Protein AF-A0A7C1BK34-F1 (afdb_monomer_lite)

pLDDT: mean 83.69, std 14.37, range [38.06, 97.88]

Radius of gyration: 17.59 Å; chains: 1; bounding box: 51×22×43 Å

Foldseek 3Di:
DDFDDPVRLVVVLVVLVLVQLPPPDAAEDEELVVQLVCQQAQRQKYKYQLVRYDQAAQDQDPAKDKDWDDFGRPWPTEIEIEDADSVSVSNNVNNVSNVPVVTRMYMYGYHHPSGPHHPDDCVVVVVLSVVQSVQSVVRHHDPVVPPD

Structure (mmCIF, N/CA/C/O backbone):
data_AF-A0A7C1BK34-F1
#
_entry.id   AF-A0A7C1BK34-F1
#
loop_
_atom_site.group_PDB
_atom_site.id
_atom_site.type_symbol
_atom_site.label_atom_id
_atom_site.label_alt_id
_atom_site.label_comp_id
_atom_site.label_asym_id
_atom_site.label_entity_id
_atom_site.label_seq_id
_atom_site.pdbx_PDB_ins_code
_atom_site.Cartn_x
_atom_site.Cartn_y
_atom_site.Cartn_z
_atom_site.occupancy
_atom_site.B_iso_or_equiv
_atom_site.auth_seq_id
_atom_site.auth_comp_id
_atom_site.auth_asym_id
_atom_site.auth_atom_id
_atom_site.pdbx_PDB_model_num
ATOM 1 N N . MET A 1 1 ? -36.390 1.812 16.591 1.00 50.78 1 MET A N 1
ATOM 2 C CA . MET A 1 1 ? -34.971 2.171 16.421 1.00 50.78 1 MET A CA 1
ATOM 3 C C . MET A 1 1 ? -34.398 2.402 17.804 1.00 50.78 1 MET A C 1
ATOM 5 O O . MET A 1 1 ? -34.900 3.299 18.479 1.00 50.78 1 MET A O 1
ATOM 9 N N . PRO A 1 2 ? -33.477 1.553 18.276 1.00 54.25 2 PRO A N 1
ATOM 10 C CA . PRO A 1 2 ? -32.837 1.764 19.564 1.00 54.25 2 PRO A CA 1
ATOM 11 C C . PRO A 1 2 ? -31.841 2.928 19.449 1.00 54.25 2 PRO A C 1
ATOM 13 O O . PRO A 1 2 ? -31.046 2.986 18.517 1.00 54.25 2 PRO A O 1
ATOM 16 N N . TYR A 1 3 ? -31.932 3.885 20.370 1.00 64.19 3 TYR A N 1
ATOM 17 C CA . TYR A 1 3 ? -30.917 4.921 20.564 1.00 64.19 3 TYR A CA 1
ATOM 18 C C . TYR A 1 3 ? -29.861 4.359 21.513 1.00 64.19 3 TYR A C 1
ATOM 20 O O . TYR A 1 3 ? -30.221 3.881 22.590 1.00 64.19 3 TYR A O 1
ATOM 28 N N . LEU A 1 4 ? -28.585 4.423 21.137 1.00 66.19 4 LEU A N 1
ATOM 29 C CA . LEU A 1 4 ? -27.502 4.046 22.045 1.00 66.19 4 LEU A CA 1
ATOM 30 C C . LEU A 1 4 ? -27.265 5.155 23.068 1.00 66.19 4 LEU A C 1
ATOM 32 O O . LEU A 1 4 ? -27.259 6.342 22.727 1.00 66.19 4 LEU A O 1
ATOM 36 N N . SER A 1 5 ? -27.016 4.777 24.320 1.00 78.12 5 SER A N 1
ATOM 37 C CA . SER A 1 5 ? -26.424 5.712 25.274 1.00 78.12 5 SER A CA 1
ATOM 38 C C . SER A 1 5 ? -24.994 6.092 24.841 1.00 78.12 5 SER A C 1
ATOM 40 O O . SER A 1 5 ? -24.351 5.339 24.103 1.00 78.12 5 SER A O 1
ATOM 42 N N . PRO A 1 6 ? -24.451 7.241 25.289 1.00 76.94 6 PRO A N 1
ATOM 43 C CA . PRO A 1 6 ? -23.097 7.668 24.918 1.00 76.94 6 PRO A CA 1
ATOM 44 C C . PRO A 1 6 ? -22.005 6.630 25.223 1.00 76.94 6 PRO A C 1
ATOM 46 O O . PRO A 1 6 ? -21.064 6.478 24.443 1.00 76.94 6 PRO A O 1
ATOM 49 N N . ASP A 1 7 ? -22.141 5.891 26.326 1.00 79.25 7 ASP A N 1
ATOM 50 C CA . ASP A 1 7 ? -21.186 4.851 26.722 1.00 79.25 7 ASP A CA 1
ATOM 51 C C . ASP A 1 7 ? -21.290 3.603 25.831 1.00 79.25 7 ASP A C 1
ATOM 53 O O . ASP A 1 7 ? -20.271 3.017 25.457 1.00 79.25 7 ASP A O 1
ATOM 57 N N . GLU A 1 8 ? -22.505 3.222 25.428 1.00 78.00 8 GLU A N 1
ATOM 58 C CA . GLU A 1 8 ? -22.730 2.111 24.498 1.00 78.00 8 GLU A CA 1
ATOM 59 C C . GLU A 1 8 ? -22.222 2.442 23.095 1.00 78.00 8 GLU A C 1
ATOM 61 O O . GLU A 1 8 ? -21.527 1.620 22.503 1.00 78.00 8 GLU A O 1
ATOM 66 N N . ALA A 1 9 ? -22.483 3.654 22.594 1.00 73.31 9 ALA A N 1
ATOM 67 C CA . ALA A 1 9 ? -21.961 4.123 21.311 1.00 73.31 9 ALA A CA 1
ATOM 68 C C . ALA A 1 9 ? -20.428 4.091 21.283 1.00 73.31 9 ALA A C 1
ATOM 70 O O . ALA A 1 9 ? -19.830 3.633 20.311 1.00 73.31 9 ALA A O 1
ATOM 71 N N . ARG A 1 10 ? -19.782 4.498 22.382 1.00 76.31 10 ARG A N 1
ATOM 72 C CA . ARG A 1 10 ? -18.322 4.467 22.502 1.00 76.31 10 ARG A CA 1
ATOM 73 C C . ARG A 1 10 ? -17.761 3.047 22.532 1.00 76.31 10 ARG A C 1
ATOM 75 O O . ARG A 1 10 ? -16.733 2.794 21.908 1.00 76.31 10 ARG A O 1
ATOM 82 N N . ARG A 1 11 ? -18.409 2.116 23.240 1.00 81.31 11 ARG A N 1
ATOM 83 C CA . ARG A 1 11 ? -18.007 0.699 23.228 1.00 81.31 11 ARG A CA 1
ATOM 84 C C . ARG A 1 11 ? -18.145 0.108 21.825 1.00 81.31 11 ARG A C 1
ATOM 86 O O . ARG A 1 11 ? -17.234 -0.567 21.361 1.00 81.31 11 ARG A O 1
ATOM 93 N N . TYR A 1 12 ? -19.246 0.414 21.149 1.00 76.25 12 TYR A N 1
ATOM 94 C CA . TYR A 1 12 ? -19.533 -0.090 19.811 1.00 76.25 12 TYR A CA 1
ATOM 95 C C . TYR A 1 12 ? -18.566 0.461 18.755 1.00 76.25 12 TYR A C 1
ATOM 97 O O . TYR A 1 12 ? -18.096 -0.279 17.895 1.00 76.25 12 TYR A O 1
ATOM 105 N N . GLU A 1 13 ? -18.194 1.742 18.853 1.00 76.56 13 GLU A N 1
ATOM 106 C CA . GLU A 1 13 ? -17.154 2.336 18.003 1.00 76.56 13 GLU A CA 1
ATOM 107 C C . GLU A 1 13 ? -15.818 1.594 18.163 1.00 76.56 13 GLU A C 1
ATOM 109 O O . GLU A 1 13 ? -15.163 1.293 17.168 1.00 76.56 13 GLU A O 1
ATOM 114 N N . LEU A 1 14 ? -15.427 1.242 19.394 1.00 77.69 14 LEU A N 1
ATOM 115 C CA . LEU A 1 14 ? -14.201 0.476 19.647 1.00 77.69 14 LEU A CA 1
ATOM 116 C C . LEU A 1 14 ? -14.261 -0.943 19.059 1.00 77.69 14 LEU A C 1
ATOM 118 O O . LEU A 1 14 ? -13.277 -1.396 18.478 1.00 77.69 14 LEU A O 1
ATOM 122 N N . GLU A 1 15 ? -15.398 -1.631 19.185 1.00 77.06 15 GLU A N 1
ATOM 123 C CA . GLU A 1 15 ? -15.602 -2.973 18.617 1.00 77.06 15 GLU A CA 1
ATOM 124 C C . GLU A 1 15 ? -15.530 -2.959 17.083 1.00 77.06 15 GLU A C 1
ATOM 126 O O . GLU A 1 15 ? -14.834 -3.784 16.489 1.00 77.06 15 GLU A O 1
ATOM 131 N N . LEU A 1 16 ? -16.166 -1.981 16.435 1.00 71.06 16 LEU A N 1
ATOM 132 C CA . LEU A 1 16 ? -16.112 -1.814 14.980 1.00 71.06 16 LEU A CA 1
ATOM 133 C C . LEU A 1 16 ? -14.705 -1.497 14.480 1.00 71.06 16 LEU A C 1
ATOM 135 O O . LEU A 1 16 ? -14.263 -2.067 13.483 1.00 71.06 16 LEU A O 1
ATOM 139 N N . VAL A 1 17 ? -13.980 -0.625 15.184 1.00 70.31 17 VAL A N 1
ATOM 140 C CA . VAL A 1 17 ? -12.576 -0.329 14.871 1.00 70.31 17 VAL A CA 1
ATOM 141 C C . VAL A 1 17 ? -11.725 -1.601 14.939 1.00 70.31 17 VAL A C 1
ATOM 143 O O . VAL A 1 17 ? -10.857 -1.791 14.090 1.00 70.31 17 VAL A O 1
ATOM 146 N N . GLU A 1 18 ? -11.965 -2.491 15.906 1.00 70.75 18 GLU A N 1
ATOM 147 C CA . GLU A 1 18 ? -11.267 -3.781 15.978 1.00 70.75 18 GLU A CA 1
ATOM 148 C C . GLU A 1 18 ? -11.673 -4.745 14.856 1.00 70.75 18 GLU A C 1
ATOM 150 O O . GLU A 1 18 ? -10.801 -5.390 14.279 1.00 70.75 18 GLU A O 1
ATOM 155 N N . MET A 1 19 ? -12.951 -4.816 14.473 1.00 67.12 19 MET A N 1
ATOM 156 C CA . MET A 1 19 ? -13.390 -5.670 13.358 1.00 67.12 19 MET A CA 1
ATOM 157 C C . MET A 1 19 ? -12.757 -5.260 12.022 1.00 67.12 19 MET A C 1
ATOM 159 O O . MET A 1 19 ? -12.285 -6.109 11.264 1.00 67.12 19 MET A O 1
ATOM 163 N N . VAL A 1 20 ? -12.663 -3.959 11.759 1.00 64.44 20 VAL A N 1
ATOM 164 C CA . VAL A 1 20 ? -12.088 -3.416 10.515 1.00 64.44 20 VAL A CA 1
ATOM 165 C C . VAL A 1 20 ? -10.577 -3.591 10.431 1.00 64.44 20 VAL A C 1
ATOM 167 O O . VAL A 1 20 ? -10.009 -3.653 9.340 1.00 64.44 20 VAL A O 1
ATOM 170 N N . LYS A 1 21 ? -9.897 -3.796 11.565 1.00 62.66 21 LYS A N 1
ATOM 171 C CA . LYS A 1 21 ? -8.495 -4.238 11.541 1.00 62.66 21 LYS A CA 1
ATOM 172 C C . LYS A 1 21 ? -8.319 -5.631 10.928 1.00 62.66 21 LYS A C 1
ATOM 174 O O . LYS A 1 21 ? -7.193 -5.988 10.578 1.00 62.66 21 LYS A O 1
ATOM 179 N N . VAL A 1 22 ? -9.391 -6.419 10.840 1.00 61.94 22 VAL A N 1
ATOM 180 C CA . VAL A 1 22 ? -9.365 -7.839 10.470 1.00 61.94 22 VAL A CA 1
ATOM 181 C C . VAL A 1 22 ? -10.014 -8.097 9.103 1.00 61.94 22 VAL A C 1
ATOM 183 O O . VAL A 1 22 ? -9.607 -9.045 8.428 1.00 61.94 22 VAL A O 1
ATOM 186 N N . TYR A 1 23 ? -10.963 -7.262 8.660 1.00 56.31 23 TYR A N 1
ATOM 187 C CA . TYR A 1 23 ? -11.722 -7.482 7.422 1.00 56.31 23 TYR A CA 1
ATOM 188 C C . TYR A 1 23 ? -11.944 -6.208 6.585 1.00 56.31 23 TYR A C 1
ATOM 190 O O . TYR A 1 23 ? -12.390 -5.219 7.166 1.00 56.31 23 TYR A O 1
ATOM 198 N N . PRO A 1 24 ? -11.732 -6.251 5.247 1.00 62.09 24 PRO A N 1
ATOM 199 C CA . PRO A 1 24 ? -11.138 -7.334 4.459 1.00 62.09 24 PRO A CA 1
ATOM 200 C C . PRO A 1 24 ? -9.693 -7.634 4.846 1.00 62.09 24 PRO A C 1
ATOM 202 O O . PRO A 1 24 ? -8.877 -6.745 5.118 1.00 62.09 24 PRO A O 1
ATOM 205 N N . SER A 1 25 ? -9.367 -8.925 4.816 1.00 70.75 25 SER A N 1
ATOM 206 C CA . SER A 1 25 ? -8.003 -9.400 5.006 1.00 70.75 25 SER A CA 1
ATOM 207 C C . SER A 1 25 ? -7.173 -9.056 3.770 1.00 70.75 25 SER A C 1
ATOM 209 O O . SER A 1 25 ? -7.202 -9.766 2.761 1.00 70.75 25 SER A O 1
ATOM 211 N N . ILE A 1 26 ? -6.437 -7.947 3.838 1.00 81.69 26 ILE A N 1
ATOM 212 C CA . ILE A 1 26 ? -5.425 -7.629 2.833 1.00 81.69 26 ILE A CA 1
ATOM 213 C C . ILE A 1 26 ? -4.095 -8.311 3.167 1.00 81.69 26 ILE A C 1
ATOM 215 O O . ILE A 1 26 ? -3.761 -8.465 4.346 1.00 81.69 26 ILE A O 1
ATOM 219 N N . PRO A 1 27 ? -3.317 -8.725 2.151 1.00 88.25 27 PRO A N 1
ATOM 220 C CA . PRO A 1 27 ? -2.019 -9.341 2.367 1.00 88.25 27 PRO A CA 1
ATOM 221 C C . PRO A 1 27 ? -1.099 -8.469 3.216 1.00 88.25 27 PRO A C 1
ATOM 223 O O . PRO A 1 27 ? -1.002 -7.256 3.024 1.00 88.25 27 PRO A O 1
ATOM 226 N N . TYR A 1 28 ? -0.381 -9.126 4.115 1.00 90.50 28 TYR A N 1
ATOM 227 C 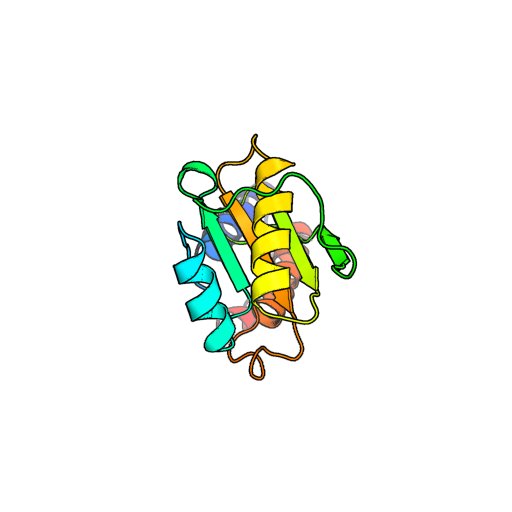CA . TYR A 1 28 ? 0.711 -8.545 4.872 1.00 90.50 28 TYR A CA 1
ATOM 228 C C . TYR A 1 28 ? 2.018 -9.155 4.374 1.00 90.50 28 TYR A C 1
ATOM 230 O O . TYR A 1 28 ? 2.163 -10.380 4.378 1.00 90.50 28 TYR A O 1
ATOM 238 N N . ILE A 1 29 ? 2.942 -8.310 3.931 1.00 94.31 29 ILE A N 1
ATOM 239 C CA . ILE A 1 29 ? 4.160 -8.727 3.237 1.00 94.31 29 ILE A CA 1
ATOM 240 C C . ILE A 1 29 ? 5.409 -8.091 3.832 1.00 94.31 29 ILE A C 1
ATOM 242 O O . ILE A 1 29 ? 5.357 -7.059 4.508 1.00 94.31 29 ILE A O 1
ATOM 246 N N . LYS A 1 30 ? 6.553 -8.717 3.562 1.00 94.81 30 LYS A N 1
ATOM 247 C CA . LYS A 1 30 ? 7.842 -8.321 4.144 1.00 94.81 30 LYS A CA 1
ATOM 248 C C . LYS A 1 30 ? 8.870 -7.874 3.115 1.00 94.81 30 LYS A C 1
ATOM 250 O O . LYS A 1 30 ? 9.757 -7.107 3.468 1.00 94.81 30 LYS A O 1
ATOM 255 N N . LYS A 1 31 ? 8.766 -8.342 1.871 1.00 96.50 31 LYS A N 1
ATOM 256 C CA . LYS A 1 31 ? 9.817 -8.187 0.854 1.00 96.50 31 LYS A CA 1
ATOM 257 C C . LYS A 1 31 ? 9.301 -7.633 -0.462 1.00 96.50 31 LYS A C 1
ATOM 259 O O . LYS A 1 31 ? 8.134 -7.823 -0.813 1.00 96.50 31 LYS A O 1
ATOM 264 N N . ALA A 1 32 ? 10.204 -7.029 -1.230 1.00 97.00 32 ALA A N 1
ATOM 265 C CA . ALA A 1 32 ? 9.891 -6.485 -2.547 1.00 97.00 32 ALA A CA 1
ATOM 266 C C . ALA A 1 32 ? 9.347 -7.540 -3.521 1.00 97.00 32 ALA A C 1
ATOM 268 O O . ALA A 1 32 ? 8.397 -7.267 -4.253 1.00 97.00 32 ALA A O 1
ATOM 269 N N . ASP A 1 33 ? 9.882 -8.761 -3.494 1.00 97.19 33 ASP A N 1
ATOM 270 C CA . ASP A 1 33 ? 9.422 -9.839 -4.379 1.00 97.19 33 ASP A CA 1
ATOM 271 C C . ASP A 1 33 ? 7.992 -10.300 -4.076 1.00 97.19 33 ASP A C 1
ATOM 273 O O . ASP A 1 33 ? 7.240 -10.613 -4.999 1.00 97.19 33 ASP A O 1
ATOM 277 N N . GLU A 1 34 ? 7.577 -10.268 -2.807 1.00 97.12 34 GLU A N 1
ATOM 278 C CA . GLU A 1 34 ? 6.192 -10.555 -2.422 1.00 97.12 34 GLU A CA 1
ATOM 279 C C . GLU A 1 34 ? 5.247 -9.492 -3.000 1.00 97.12 34 GLU A C 1
ATOM 281 O O . GLU A 1 34 ? 4.212 -9.830 -3.574 1.00 97.12 34 GLU A O 1
ATOM 286 N N . ALA A 1 35 ? 5.628 -8.210 -2.933 1.00 96.25 35 ALA A N 1
ATOM 287 C CA . ALA A 1 35 ? 4.859 -7.126 -3.544 1.00 96.25 35 ALA A CA 1
ATOM 288 C C . ALA A 1 35 ? 4.765 -7.286 -5.068 1.00 96.25 35 ALA A C 1
ATOM 290 O O . ALA A 1 35 ? 3.676 -7.163 -5.630 1.00 96.25 35 ALA A O 1
ATOM 291 N N . ARG A 1 36 ? 5.877 -7.608 -5.746 1.00 97.12 36 ARG A N 1
ATOM 292 C CA . ARG A 1 36 ? 5.882 -7.865 -7.197 1.00 97.12 36 ARG A CA 1
ATOM 293 C C . ARG A 1 36 ? 4.886 -8.954 -7.562 1.00 97.12 36 ARG A C 1
ATOM 295 O O . ARG A 1 36 ? 4.115 -8.788 -8.505 1.00 97.12 36 ARG A O 1
ATOM 302 N N . GLU A 1 37 ? 4.899 -10.051 -6.816 1.00 96.25 37 GLU A N 1
ATOM 303 C CA . GLU A 1 37 ? 4.035 -11.193 -7.077 1.00 96.25 37 GLU A CA 1
ATOM 304 C C . GLU A 1 37 ? 2.555 -10.852 -6.878 1.00 96.25 37 GLU A C 1
ATOM 306 O O . GLU A 1 37 ? 1.727 -11.182 -7.731 1.00 96.25 37 GLU A O 1
ATOM 311 N N . LEU A 1 38 ? 2.215 -10.122 -5.811 1.00 94.25 38 LEU A N 1
ATOM 312 C CA . LEU A 1 38 ? 0.854 -9.635 -5.579 1.00 94.25 38 LEU A CA 1
ATOM 313 C C . LEU A 1 38 ? 0.369 -8.734 -6.723 1.00 94.25 38 LEU A C 1
ATOM 315 O O . LEU A 1 38 ? -0.717 -8.958 -7.268 1.00 94.25 38 LEU A O 1
ATOM 319 N N . LEU A 1 39 ? 1.190 -7.766 -7.134 1.00 95.06 39 LEU A N 1
ATOM 320 C CA . LEU A 1 39 ? 0.859 -6.824 -8.205 1.00 95.06 39 LEU A CA 1
ATOM 321 C C . LEU A 1 39 ? 0.675 -7.539 -9.549 1.00 95.06 39 LEU A C 1
ATOM 323 O O . LEU A 1 39 ? -0.293 -7.269 -10.256 1.00 95.06 39 LEU A O 1
ATOM 327 N N . ARG A 1 40 ? 1.524 -8.520 -9.876 1.00 95.31 40 ARG A N 1
ATOM 328 C CA . ARG A 1 40 ? 1.368 -9.358 -11.083 1.00 95.31 40 ARG A CA 1
ATOM 329 C C . ARG A 1 40 ? 0.050 -10.131 -11.109 1.00 95.31 40 ARG A C 1
ATOM 331 O O . ARG A 1 40 ? -0.454 -10.435 -12.185 1.00 95.31 40 ARG A O 1
ATOM 338 N N . HIS A 1 41 ? -0.527 -10.417 -9.945 1.00 92.31 41 HIS A N 1
ATOM 339 C CA . HIS A 1 41 ? -1.810 -11.106 -9.802 1.00 92.31 41 HIS A CA 1
ATOM 340 C C . HIS A 1 41 ? -3.013 -10.158 -9.668 1.00 92.31 41 HIS A C 1
ATOM 342 O O . HIS A 1 41 ? -4.127 -10.621 -9.402 1.00 92.31 41 HIS A O 1
ATOM 348 N N . GLY A 1 42 ? -2.819 -8.846 -9.846 1.00 90.44 42 GLY A N 1
ATOM 349 C CA . GLY A 1 42 ? -3.886 -7.851 -9.719 1.00 90.44 42 GLY A CA 1
ATOM 350 C C . GLY A 1 42 ? -4.322 -7.594 -8.273 1.00 90.44 42 GLY A C 1
ATOM 351 O O . GLY A 1 42 ? -5.439 -7.132 -8.043 1.00 90.44 42 GLY A O 1
ATOM 352 N N . ARG A 1 43 ? -3.478 -7.920 -7.284 1.00 91.38 43 ARG A N 1
ATOM 353 C CA . ARG A 1 43 ? -3.695 -7.560 -5.876 1.00 91.38 43 ARG A CA 1
ATOM 354 C C . ARG A 1 43 ? -3.007 -6.229 -5.604 1.00 91.38 43 ARG A C 1
ATOM 356 O O . ARG A 1 43 ? -1.790 -6.168 -5.459 1.00 91.38 43 ARG A O 1
ATOM 363 N N . ILE A 1 44 ? -3.808 -5.170 -5.585 1.00 92.75 44 ILE A N 1
ATOM 364 C CA . ILE A 1 44 ? -3.318 -3.789 -5.535 1.00 92.75 44 ILE A CA 1
ATOM 365 C C . ILE A 1 44 ? -3.218 -3.220 -4.122 1.00 92.75 44 ILE A C 1
ATOM 367 O O . ILE A 1 44 ? -2.558 -2.203 -3.954 1.00 92.75 44 ILE A O 1
ATOM 371 N N . ASP A 1 45 ? -3.853 -3.864 -3.142 1.00 92.31 45 ASP A N 1
ATOM 372 C CA . ASP A 1 45 ? -3.919 -3.444 -1.742 1.00 92.31 45 ASP A CA 1
ATOM 373 C C . ASP A 1 45 ? -3.128 -4.416 -0.854 1.00 92.31 45 ASP A C 1
ATOM 375 O O . ASP A 1 45 ? -3.379 -5.622 -0.890 1.00 92.31 45 ASP A O 1
ATOM 379 N N . PHE A 1 46 ? -2.179 -3.915 -0.057 1.00 93.25 46 PHE A N 1
ATOM 380 C CA . PHE A 1 46 ? -1.413 -4.715 0.912 1.00 93.25 46 PHE A CA 1
ATOM 381 C C . PHE A 1 46 ? -0.739 -3.847 1.985 1.00 93.25 46 PHE A C 1
ATOM 383 O O . PHE A 1 46 ? -0.586 -2.636 1.832 1.00 93.25 46 PHE A O 1
ATOM 390 N N . ILE A 1 47 ? -0.322 -4.476 3.085 1.00 94.31 47 ILE A N 1
ATOM 391 C CA . ILE A 1 47 ? 0.455 -3.854 4.166 1.00 94.31 47 ILE A CA 1
ATOM 392 C C . ILE A 1 47 ? 1.889 -4.368 4.105 1.00 94.31 47 ILE A C 1
ATOM 394 O O . ILE A 1 47 ? 2.115 -5.571 3.988 1.00 94.31 47 ILE A O 1
ATOM 398 N N . VAL A 1 48 ? 2.855 -3.464 4.232 1.00 96.00 48 VAL A N 1
ATOM 399 C CA . VAL A 1 48 ? 4.277 -3.798 4.313 1.00 96.00 48 VAL A CA 1
ATOM 400 C C . VAL A 1 48 ? 4.776 -3.651 5.746 1.00 96.00 48 VAL A C 1
ATOM 402 O O . VAL A 1 48 ? 4.550 -2.622 6.384 1.00 96.00 48 VAL A O 1
ATOM 405 N N . ALA A 1 49 ? 5.508 -4.662 6.208 1.00 95.38 49 ALA A N 1
ATOM 406 C CA . ALA A 1 49 ? 6.368 -4.600 7.383 1.00 95.38 49 ALA A CA 1
ATOM 407 C C . ALA A 1 49 ? 7.685 -3.893 7.035 1.00 95.38 49 ALA A C 1
ATOM 409 O O . ALA A 1 49 ? 8.544 -4.458 6.352 1.00 95.38 49 ALA A O 1
ATOM 410 N N . THR A 1 50 ? 7.849 -2.646 7.466 1.00 95.06 50 THR A N 1
ATOM 411 C CA . THR A 1 50 ? 8.944 -1.781 6.998 1.00 95.06 50 THR A CA 1
ATOM 412 C C . THR A 1 50 ? 10.324 -2.247 7.462 1.00 95.06 50 THR A C 1
ATOM 414 O O . THR A 1 50 ? 11.305 -2.040 6.734 1.00 95.06 50 THR A O 1
ATOM 417 N N . GLU A 1 51 ? 10.392 -2.909 8.623 1.00 94.50 51 GLU A N 1
ATOM 418 C CA . GLU A 1 51 ? 11.618 -3.442 9.231 1.00 94.50 51 GLU A CA 1
ATOM 419 C C . GLU A 1 51 ? 12.284 -4.540 8.384 1.00 94.50 51 GLU A C 1
ATOM 421 O O . GLU A 1 51 ? 13.509 -4.640 8.357 1.00 94.50 51 GLU A O 1
ATOM 426 N N . TYR A 1 52 ? 11.496 -5.324 7.639 1.00 94.75 52 TYR A N 1
ATOM 427 C CA . TYR A 1 52 ? 11.995 -6.436 6.816 1.00 94.75 52 TYR A CA 1
ATOM 428 C C . TYR A 1 52 ? 12.182 -6.073 5.345 1.00 94.75 52 TYR A C 1
ATOM 430 O O . TYR A 1 52 ? 12.691 -6.891 4.576 1.00 94.75 52 TYR A O 1
ATOM 438 N N . TRP A 1 53 ? 11.762 -4.870 4.951 1.00 95.88 53 TRP A N 1
ATOM 439 C CA . TRP A 1 53 ? 11.780 -4.457 3.559 1.00 95.88 53 TRP A CA 1
ATOM 440 C C . TRP A 1 53 ? 13.211 -4.302 3.043 1.00 95.88 53 TRP A C 1
ATOM 442 O O . TRP A 1 53 ? 13.984 -3.488 3.552 1.00 95.88 53 TRP A O 1
ATOM 452 N N . ASP A 1 54 ? 13.541 -5.052 1.997 1.00 92.81 54 ASP A N 1
ATOM 453 C CA . ASP A 1 54 ? 14.890 -5.215 1.454 1.00 92.81 54 ASP A CA 1
ATOM 454 C C . ASP A 1 54 ? 15.240 -4.235 0.324 1.00 92.81 54 ASP A C 1
ATOM 456 O O . ASP A 1 54 ? 16.410 -4.099 -0.032 1.00 92.81 54 ASP A O 1
ATOM 460 N N . HIS A 1 55 ? 14.261 -3.495 -0.203 1.00 93.75 55 HIS A N 1
ATOM 461 C CA . HIS A 1 55 ? 14.451 -2.575 -1.330 1.00 93.75 55 HIS A CA 1
ATOM 462 C C . HIS A 1 55 ? 14.262 -1.108 -0.925 1.00 93.75 55 HIS A C 1
ATOM 464 O O . HIS A 1 55 ? 13.174 -0.544 -1.050 1.00 93.75 55 HIS A O 1
ATOM 470 N N . LYS A 1 56 ? 15.311 -0.475 -0.392 1.00 91.50 56 LYS A N 1
ATOM 471 C CA . LYS A 1 56 ? 15.272 0.933 0.042 1.00 91.50 56 LYS A CA 1
ATOM 472 C C . LYS A 1 56 ? 15.725 1.860 -1.084 1.00 91.50 56 LYS A C 1
ATOM 474 O O . LYS A 1 56 ? 16.784 1.660 -1.674 1.00 91.50 56 LYS A O 1
ATOM 479 N N . VAL A 1 57 ? 14.951 2.913 -1.329 1.00 94.19 57 VAL A N 1
ATOM 480 C CA . VAL A 1 57 ? 15.252 3.935 -2.342 1.00 94.19 57 VAL A CA 1
ATOM 481 C C . VAL A 1 57 ? 15.274 5.310 -1.673 1.00 94.19 57 VAL A C 1
ATOM 483 O O . VAL A 1 57 ? 14.437 5.591 -0.820 1.00 94.19 57 VAL A O 1
ATOM 486 N N . SER A 1 58 ? 16.234 6.166 -2.032 1.00 90.75 58 SER A N 1
ATOM 487 C CA . SER A 1 58 ? 16.381 7.511 -1.440 1.00 90.75 58 SER A CA 1
ATOM 488 C C . SER A 1 58 ? 15.737 8.624 -2.270 1.00 90.75 58 SER A C 1
ATOM 490 O O . SER A 1 58 ? 15.505 9.719 -1.765 1.00 90.75 58 SER A O 1
ATOM 492 N N . THR A 1 59 ? 15.450 8.362 -3.545 1.00 90.38 59 THR A N 1
ATOM 493 C CA . THR A 1 59 ? 14.889 9.335 -4.489 1.00 90.38 59 THR A CA 1
ATOM 494 C C . THR A 1 59 ? 13.580 8.820 -5.075 1.00 90.38 59 THR A C 1
ATOM 496 O O . THR A 1 59 ? 13.542 7.667 -5.504 1.00 90.38 59 THR A O 1
ATOM 499 N N . PRO A 1 60 ? 12.521 9.641 -5.149 1.00 87.12 60 PRO A N 1
ATOM 500 C CA . PRO A 1 60 ? 11.274 9.197 -5.750 1.00 87.12 60 PRO A CA 1
ATOM 501 C C . PRO A 1 60 ? 11.477 8.914 -7.248 1.00 87.12 60 PRO A C 1
ATOM 503 O O . PRO A 1 60 ? 12.209 9.659 -7.911 1.00 87.12 60 PRO A O 1
ATOM 506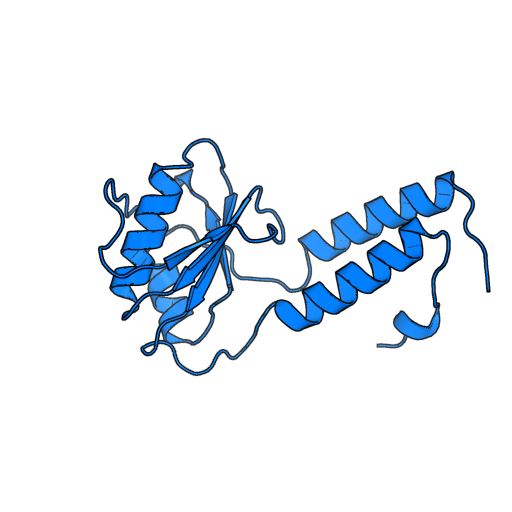 N N . PRO A 1 61 ? 10.818 7.888 -7.812 1.00 89.06 61 PRO A N 1
ATOM 507 C CA . PRO A 1 61 ? 10.852 7.669 -9.250 1.00 89.06 61 PRO A CA 1
ATOM 508 C C . PRO A 1 61 ? 10.211 8.855 -9.998 1.00 89.06 61 PRO A C 1
ATOM 510 O O . PRO A 1 61 ? 9.220 9.430 -9.529 1.00 89.06 61 PRO A O 1
ATOM 513 N N . PRO A 1 62 ? 10.746 9.240 -11.171 1.00 83.00 62 PRO A N 1
ATOM 514 C CA . PRO A 1 62 ? 10.420 10.509 -11.826 1.00 83.00 62 PRO A CA 1
ATOM 515 C C . PRO A 1 62 ? 8.969 10.639 -12.315 1.00 83.00 62 PRO A C 1
ATOM 517 O O . PRO A 1 62 ? 8.506 11.758 -12.523 1.00 83.00 62 PRO A O 1
ATOM 520 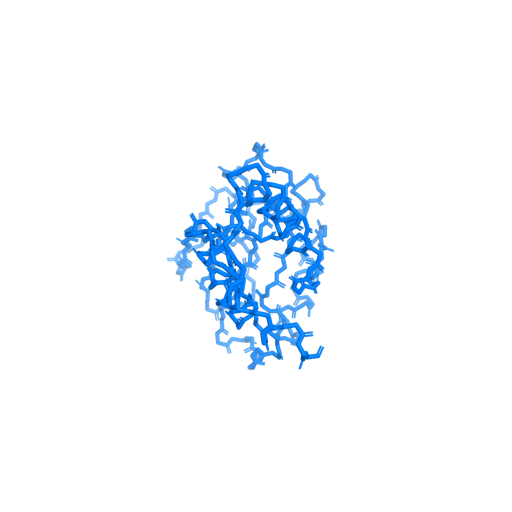N N . PHE A 1 63 ? 8.241 9.533 -12.495 1.00 86.81 63 PHE A N 1
ATOM 521 C CA . PHE A 1 63 ? 6.877 9.543 -13.046 1.00 86.81 63 PHE A CA 1
ATOM 522 C C . PHE A 1 63 ? 5.842 8.888 -12.128 1.00 86.81 63 PHE A C 1
ATOM 524 O O . PHE A 1 63 ? 4.741 8.552 -12.567 1.00 86.81 63 PHE A O 1
ATOM 531 N N . THR A 1 64 ? 6.172 8.736 -10.846 1.00 93.56 64 THR A N 1
ATOM 532 C CA . THR A 1 64 ? 5.247 8.203 -9.842 1.00 93.56 64 THR A CA 1
ATOM 533 C C . THR A 1 64 ? 4.464 9.297 -9.137 1.00 93.56 64 THR A C 1
ATOM 535 O O . THR A 1 64 ? 5.011 10.302 -8.689 1.00 93.56 64 THR A O 1
ATOM 538 N N . ILE A 1 65 ? 3.164 9.065 -8.978 1.00 96.38 65 ILE A N 1
ATOM 539 C CA . ILE A 1 65 ? 2.290 9.887 -8.142 1.00 96.38 65 ILE A CA 1
ATOM 540 C C . ILE A 1 65 ? 2.113 9.160 -6.814 1.00 96.38 65 ILE A C 1
ATOM 542 O O . ILE A 1 65 ? 1.572 8.059 -6.792 1.00 96.38 65 ILE A O 1
ATOM 546 N N . ILE A 1 66 ? 2.517 9.794 -5.715 1.00 96.56 66 ILE A N 1
ATOM 547 C CA . ILE A 1 66 ? 2.364 9.272 -4.353 1.00 96.56 66 ILE A CA 1
ATOM 548 C C . ILE A 1 66 ? 1.400 10.193 -3.602 1.00 96.56 66 ILE A C 1
ATOM 550 O O . ILE A 1 66 ? 1.606 11.405 -3.541 1.00 96.56 66 ILE A O 1
ATOM 554 N N . ARG A 1 67 ? 0.328 9.637 -3.037 1.00 96.12 67 ARG A N 1
ATOM 555 C CA . ARG A 1 67 ? -0.669 10.372 -2.245 1.00 96.12 67 ARG A CA 1
ATOM 556 C C . ARG A 1 67 ? -0.907 9.680 -0.916 1.00 96.12 67 ARG A C 1
ATOM 558 O O . ARG A 1 67 ? -0.855 8.457 -0.846 1.00 96.12 67 ARG A O 1
ATOM 565 N N . ARG A 1 68 ? -1.211 10.452 0.129 1.00 94.06 68 ARG A N 1
ATOM 566 C CA . ARG A 1 68 ? -1.664 9.884 1.405 1.00 94.06 68 ARG A CA 1
ATOM 567 C C . ARG A 1 68 ? -3.026 9.219 1.214 1.00 94.06 68 ARG A C 1
ATOM 569 O O . ARG A 1 68 ? -3.873 9.739 0.490 1.00 94.06 68 ARG A O 1
ATOM 576 N N . ALA A 1 69 ? -3.201 8.090 1.881 1.00 87.88 69 ALA A N 1
ATOM 577 C CA . ALA A 1 69 ? -4.451 7.359 1.985 1.00 87.88 69 ALA A CA 1
ATOM 578 C C . ALA A 1 69 ? -4.828 7.218 3.459 1.00 87.88 69 ALA A C 1
ATOM 580 O O . ALA A 1 69 ? -3.960 7.287 4.340 1.00 87.88 69 ALA A O 1
ATOM 581 N N . THR A 1 70 ? -6.107 6.964 3.714 1.00 83.88 70 THR A N 1
ATOM 582 C CA . THR A 1 70 ? -6.532 6.395 4.993 1.00 83.88 70 THR A CA 1
ATOM 583 C C . THR A 1 70 ? -5.779 5.082 5.199 1.00 83.88 70 THR A C 1
ATOM 585 O O . THR A 1 70 ? -5.679 4.274 4.276 1.00 83.88 70 THR A O 1
ATOM 588 N N . ALA A 1 71 ? -5.172 4.909 6.372 1.00 83.44 71 ALA A N 1
ATOM 589 C CA . ALA A 1 71 ? -4.520 3.652 6.712 1.00 83.44 71 ALA A CA 1
ATOM 590 C C . ALA A 1 71 ? -5.573 2.541 6.842 1.00 83.44 71 ALA A C 1
ATOM 592 O O . ALA A 1 71 ? -6.723 2.818 7.182 1.00 83.44 71 ALA A O 1
ATOM 593 N N . TRP A 1 72 ? -5.173 1.300 6.577 1.00 80.25 72 TRP A N 1
ATOM 594 C CA . TRP A 1 72 ? -6.054 0.140 6.653 1.00 80.25 72 TRP A CA 1
ATOM 595 C C . TRP A 1 72 ? -5.468 -0.948 7.548 1.00 80.25 72 TRP A C 1
ATOM 597 O O . TRP A 1 72 ? -4.246 -1.114 7.622 1.00 80.25 72 TRP A O 1
ATOM 607 N N . GLY A 1 73 ? -6.331 -1.735 8.190 1.00 80.44 73 GLY A N 1
ATOM 608 C CA . GLY A 1 73 ? -5.900 -2.875 8.985 1.00 80.44 73 GLY A CA 1
ATOM 609 C C . GLY A 1 73 ? -5.013 -2.447 10.157 1.00 80.44 73 GLY A C 1
ATOM 610 O O . GLY A 1 73 ? -5.339 -1.542 10.922 1.00 80.44 73 GLY A O 1
ATOM 611 N N . ARG A 1 74 ? -3.850 -3.093 10.275 1.00 81.88 74 ARG A N 1
ATOM 612 C CA . ARG A 1 74 ? -2.823 -2.773 11.282 1.00 81.88 74 ARG A CA 1
ATOM 613 C C . ARG A 1 74 ? -1.834 -1.686 10.853 1.00 81.88 74 ARG A C 1
ATOM 615 O O . ARG A 1 74 ? -0.881 -1.438 11.585 1.00 81.88 74 ARG A O 1
ATOM 622 N N . ALA A 1 75 ? -2.010 -1.077 9.682 1.00 88.81 75 ALA A N 1
ATOM 623 C CA . ALA A 1 75 ? -1.113 -0.024 9.235 1.00 88.81 75 ALA A CA 1
ATOM 624 C C . ALA A 1 75 ? -1.323 1.261 10.044 1.00 88.81 75 ALA A C 1
ATOM 626 O O . ALA A 1 75 ? -2.449 1.677 10.306 1.00 88.81 75 ALA A O 1
ATOM 627 N N . GLU A 1 76 ? -0.227 1.929 10.378 1.00 91.56 76 GLU A N 1
ATOM 628 C CA . GLU A 1 76 ? -0.242 3.229 11.060 1.00 91.56 76 GLU A CA 1
ATOM 629 C C . GLU A 1 76 ? -0.488 4.372 10.067 1.00 91.56 76 GLU A C 1
ATOM 631 O O . GLU A 1 76 ? -0.923 5.472 10.417 1.00 91.56 76 GLU A O 1
ATOM 636 N N . ILE A 1 77 ? -0.191 4.109 8.795 1.00 94.19 77 ILE A N 1
ATOM 637 C CA . ILE A 1 77 ? -0.175 5.089 7.723 1.00 94.19 77 ILE A CA 1
ATOM 638 C C . ILE A 1 77 ? -0.487 4.416 6.377 1.00 94.19 77 ILE A C 1
ATOM 640 O O . ILE A 1 77 ? -0.149 3.254 6.164 1.00 94.19 77 ILE A O 1
ATOM 644 N N . GLY A 1 78 ? -1.144 5.139 5.464 1.00 94.19 78 GLY A N 1
ATOM 645 C CA . GLY A 1 78 ? -1.526 4.640 4.142 1.00 94.19 78 GLY A CA 1
ATOM 646 C C . GLY A 1 78 ? -1.062 5.529 2.988 1.00 94.19 78 GLY A C 1
ATOM 647 O O . GLY A 1 78 ? -0.989 6.761 3.130 1.00 94.19 78 GLY A O 1
ATOM 648 N N . PHE A 1 79 ? -0.801 4.911 1.832 1.00 96.44 79 PHE A N 1
ATOM 649 C CA . PHE A 1 79 ? -0.437 5.587 0.585 1.00 96.44 79 PHE A CA 1
ATOM 650 C C . PHE A 1 79 ? -1.095 4.961 -0.650 1.00 96.44 79 PHE A C 1
ATOM 652 O O . PHE A 1 79 ? -1.164 3.745 -0.785 1.00 96.44 79 PHE A O 1
ATOM 659 N N . ILE A 1 80 ? -1.508 5.809 -1.595 1.00 95.81 80 ILE A N 1
ATOM 660 C CA . ILE A 1 80 ? -1.854 5.415 -2.965 1.00 95.81 80 ILE A CA 1
ATOM 661 C C . ILE A 1 80 ? -0.688 5.805 -3.870 1.00 95.81 80 ILE A C 1
ATOM 663 O O . ILE A 1 80 ? -0.304 6.978 -3.915 1.00 95.81 80 ILE A O 1
ATOM 667 N N . ILE A 1 81 ? -0.160 4.843 -4.619 1.00 96.94 81 ILE A N 1
ATOM 668 C CA . ILE A 1 81 ? 0.931 5.027 -5.572 1.00 96.94 81 ILE A CA 1
ATOM 669 C C . ILE A 1 81 ? 0.427 4.695 -6.975 1.00 96.94 81 ILE A C 1
ATOM 671 O O . ILE A 1 81 ? -0.148 3.632 -7.211 1.00 96.94 81 ILE A O 1
ATOM 675 N N . ARG A 1 82 ? 0.658 5.604 -7.922 1.00 96.25 82 ARG A N 1
ATOM 676 C CA . ARG A 1 82 ? 0.466 5.351 -9.353 1.00 96.25 82 ARG A CA 1
ATOM 677 C C . ARG A 1 82 ? 1.810 5.395 -10.058 1.00 96.25 82 ARG A C 1
ATOM 679 O O . ARG A 1 82 ? 2.493 6.411 -9.957 1.00 96.25 82 ARG A O 1
ATOM 686 N N . GLY A 1 83 ? 2.153 4.327 -10.761 1.00 95.56 83 GLY A N 1
ATOM 687 C CA . GLY A 1 83 ? 3.364 4.207 -11.570 1.00 95.56 83 GLY A CA 1
ATOM 688 C C . GLY A 1 83 ? 3.036 3.726 -12.980 1.00 95.56 83 GLY A C 1
ATOM 689 O O . GLY A 1 83 ? 1.902 3.349 -13.274 1.00 95.56 83 GLY A O 1
ATOM 690 N N . ARG A 1 84 ? 4.027 3.752 -13.865 1.00 95.38 84 ARG A N 1
ATOM 691 C CA . ARG A 1 84 ? 3.933 3.250 -15.241 1.00 95.38 84 ARG A CA 1
ATOM 692 C C . ARG A 1 84 ? 4.222 1.760 -15.339 1.00 95.38 84 ARG A C 1
ATOM 694 O O . ARG A 1 84 ? 3.807 1.154 -16.314 1.00 95.38 84 ARG A O 1
ATOM 701 N N . SER A 1 85 ? 4.928 1.197 -14.359 1.00 96.00 85 SER A N 1
ATOM 702 C CA . SER A 1 85 ? 5.258 -0.225 -14.299 1.00 96.00 85 SER A CA 1
ATOM 703 C C . SER A 1 85 ? 5.259 -0.751 -12.869 1.00 96.00 85 SER A C 1
ATOM 705 O O . SER A 1 85 ? 5.256 0.023 -11.909 1.00 96.00 85 SER A O 1
ATOM 707 N N . ILE A 1 86 ? 5.258 -2.077 -12.721 1.00 96.69 86 ILE A N 1
ATOM 708 C CA . ILE A 1 86 ? 5.387 -2.723 -11.407 1.00 96.69 86 ILE A CA 1
ATOM 709 C C . ILE A 1 86 ? 6.716 -2.342 -10.743 1.00 96.69 86 ILE A C 1
ATOM 711 O O . ILE A 1 86 ? 6.714 -2.002 -9.568 1.00 96.69 86 ILE A O 1
ATOM 715 N N . GLU A 1 87 ? 7.834 -2.311 -11.471 1.00 96.06 87 GLU A N 1
ATOM 716 C CA . GLU A 1 87 ? 9.127 -1.937 -10.873 1.00 96.06 87 GLU A CA 1
ATOM 717 C C . GLU A 1 87 ? 9.151 -0.477 -10.398 1.00 96.06 87 GLU A C 1
ATOM 719 O O . GLU A 1 87 ? 9.645 -0.200 -9.310 1.00 96.06 87 GLU A O 1
ATOM 724 N N . GLU A 1 88 ? 8.524 0.447 -11.137 1.00 95.94 88 GLU A N 1
ATOM 725 C CA . GLU A 1 88 ? 8.412 1.845 -10.696 1.00 95.94 88 GLU A CA 1
ATOM 726 C C . GLU A 1 88 ? 7.567 1.963 -9.410 1.00 95.94 88 GLU A C 1
ATOM 728 O O . GLU A 1 88 ? 7.846 2.798 -8.549 1.00 95.94 88 GLU A O 1
ATOM 733 N N . LEU A 1 89 ? 6.564 1.091 -9.237 1.00 97.12 89 LEU A N 1
ATOM 734 C CA . LEU A 1 89 ? 5.810 0.983 -7.987 1.00 97.12 89 LEU A CA 1
ATOM 735 C C . LEU A 1 89 ? 6.670 0.434 -6.843 1.00 97.12 89 LEU A C 1
ATOM 737 O O . LEU A 1 89 ? 6.596 0.971 -5.741 1.00 97.12 89 LEU A O 1
ATOM 741 N N . ILE A 1 90 ? 7.491 -0.592 -7.086 1.00 97.69 90 ILE A N 1
ATOM 742 C CA . ILE A 1 90 ? 8.407 -1.145 -6.076 1.00 97.69 90 ILE A CA 1
ATOM 743 C C . ILE A 1 90 ? 9.424 -0.093 -5.622 1.00 97.69 90 ILE A C 1
ATOM 745 O O . ILE A 1 90 ? 9.634 0.071 -4.418 1.00 97.69 90 ILE A O 1
ATOM 749 N N . ASP A 1 91 ? 9.995 0.671 -6.553 1.00 97.44 91 ASP A N 1
ATOM 750 C CA . ASP A 1 91 ? 10.904 1.773 -6.230 1.00 97.44 91 ASP A CA 1
ATOM 751 C C . ASP A 1 91 ? 10.204 2.861 -5.406 1.00 97.44 91 ASP A C 1
ATOM 753 O O . ASP A 1 91 ? 10.751 3.346 -4.412 1.00 97.44 91 ASP A O 1
ATOM 757 N N . ALA A 1 92 ? 8.968 3.221 -5.766 1.00 97.62 92 ALA A N 1
ATOM 758 C CA . ALA A 1 92 ? 8.178 4.184 -5.006 1.00 97.62 92 ALA A CA 1
ATOM 759 C C . ALA A 1 92 ? 7.820 3.682 -3.600 1.00 97.62 92 ALA A C 1
ATOM 761 O O . ALA A 1 92 ? 7.886 4.466 -2.655 1.00 97.62 92 ALA A O 1
ATOM 762 N N . ILE A 1 93 ? 7.485 2.397 -3.432 1.00 97.75 93 ILE A N 1
ATOM 763 C CA . ILE A 1 93 ? 7.285 1.779 -2.111 1.00 97.75 93 ILE A CA 1
ATOM 764 C C . ILE A 1 93 ? 8.574 1.896 -1.294 1.00 97.75 93 ILE A C 1
ATOM 766 O O . ILE A 1 93 ? 8.539 2.373 -0.160 1.00 97.75 93 ILE A O 1
ATOM 770 N N . GLY A 1 94 ? 9.718 1.545 -1.887 1.00 97.75 94 GLY A N 1
ATOM 771 C CA . GLY A 1 94 ? 11.029 1.688 -1.259 1.00 97.75 94 GLY A CA 1
ATOM 772 C C . GLY A 1 94 ? 11.314 3.121 -0.811 1.00 97.75 94 GLY A C 1
ATOM 773 O O . GLY A 1 94 ? 11.760 3.333 0.315 1.00 97.75 94 GLY A O 1
ATOM 774 N N . TYR A 1 95 ? 10.996 4.109 -1.648 1.00 97.88 95 TYR A N 1
ATOM 775 C CA . TYR A 1 95 ? 11.128 5.527 -1.315 1.00 97.88 95 TYR A CA 1
ATOM 776 C C . TYR A 1 95 ? 10.204 5.962 -0.171 1.00 97.88 95 TYR A C 1
ATOM 778 O O . TYR A 1 95 ? 10.650 6.649 0.755 1.00 97.88 95 TYR A O 1
ATOM 786 N N . VAL A 1 96 ? 8.932 5.550 -0.202 1.00 97.69 96 VAL A N 1
ATOM 787 C CA . VAL A 1 96 ? 7.967 5.853 0.863 1.00 97.69 96 VAL A CA 1
ATOM 788 C C . VAL A 1 96 ? 8.444 5.274 2.185 1.00 97.69 96 VAL A C 1
ATOM 790 O O . VAL A 1 96 ? 8.456 5.998 3.175 1.00 97.69 96 VAL A O 1
ATOM 793 N N . ILE A 1 97 ? 8.885 4.017 2.203 1.00 97.44 97 IL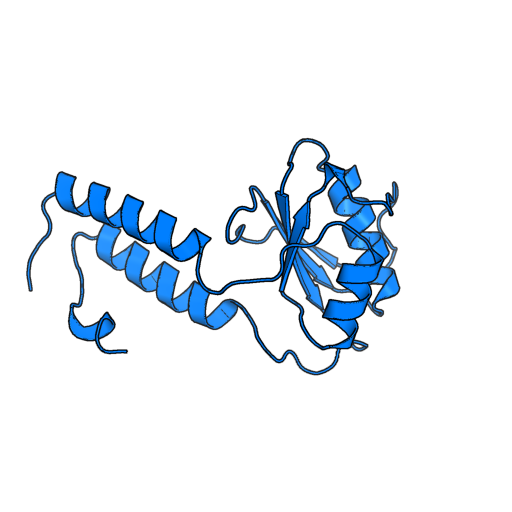E A N 1
ATOM 794 C CA . ILE A 1 97 ? 9.370 3.362 3.418 1.00 97.44 97 ILE A CA 1
ATOM 795 C C . ILE A 1 97 ? 10.615 4.073 3.962 1.00 97.44 97 ILE A C 1
ATOM 797 O O . ILE A 1 97 ? 10.674 4.354 5.155 1.00 97.44 97 ILE A O 1
ATOM 801 N N . THR A 1 98 ? 11.591 4.414 3.113 1.00 96.62 98 THR A N 1
ATOM 802 C CA . THR A 1 98 ? 12.780 5.177 3.540 1.00 96.62 98 THR A CA 1
ATOM 803 C C . THR A 1 98 ? 12.399 6.532 4.139 1.00 96.62 98 THR A C 1
ATOM 805 O O . THR A 1 98 ? 12.958 6.940 5.153 1.00 96.62 98 THR A O 1
ATOM 808 N N . SER A 1 99 ? 11.430 7.224 3.536 1.00 96.44 99 SER A N 1
ATOM 809 C CA . SER A 1 99 ? 10.986 8.559 3.965 1.00 96.44 99 SER A CA 1
ATOM 810 C C . SER A 1 99 ? 10.073 8.545 5.196 1.00 96.44 99 SER A C 1
ATOM 812 O O . SER A 1 99 ? 9.745 9.603 5.728 1.00 96.44 99 SER A O 1
ATOM 814 N N . ASN A 1 100 ? 9.624 7.364 5.622 1.00 96.12 100 ASN A N 1
ATOM 815 C CA . ASN A 1 100 ? 8.658 7.162 6.699 1.00 96.12 100 ASN A CA 1
ATOM 816 C C . ASN A 1 100 ? 9.143 6.045 7.639 1.00 96.12 100 ASN A C 1
ATOM 818 O O . ASN A 1 100 ? 8.367 5.182 8.047 1.00 96.12 100 ASN A O 1
ATOM 822 N N . SER A 1 101 ? 10.442 6.051 7.952 1.00 94.12 101 SER A N 1
ATOM 823 C CA . SER A 1 101 ? 11.126 4.990 8.701 1.00 94.12 101 SER A CA 1
ATOM 824 C C . SER A 1 101 ? 10.666 4.827 10.152 1.00 94.12 101 SER A C 1
ATOM 826 O O . SER A 1 101 ? 11.045 3.854 10.793 1.00 94.12 101 SER A O 1
ATOM 828 N N . GLN A 1 102 ? 9.873 5.764 10.672 1.00 96.12 102 GLN A N 1
ATOM 829 C CA . GLN A 1 102 ? 9.305 5.715 12.016 1.00 96.12 102 GLN A CA 1
ATOM 830 C C . GLN A 1 102 ? 8.069 4.814 12.153 1.00 96.12 102 GLN A C 1
ATOM 832 O O . GLN A 1 102 ? 7.628 4.612 13.277 1.00 96.12 102 GLN A O 1
ATOM 837 N N . PHE A 1 103 ? 7.478 4.349 11.047 1.00 95.62 103 PHE A N 1
ATOM 838 C CA . PHE A 1 103 ? 6.293 3.487 11.078 1.00 95.62 103 PHE A CA 1
ATOM 839 C C . PHE A 1 103 ? 6.679 2.046 10.761 1.00 95.62 103 PHE A C 1
ATOM 841 O O . PHE A 1 103 ? 7.379 1.793 9.775 1.00 95.62 103 PHE A O 1
ATOM 848 N N . ASP A 1 104 ? 6.168 1.105 11.546 1.00 94.06 104 ASP A N 1
ATOM 849 C CA . ASP A 1 104 ? 6.448 -0.324 11.404 1.00 94.06 104 ASP A CA 1
ATOM 850 C C . ASP A 1 104 ? 5.585 -0.943 10.300 1.00 94.06 104 ASP A C 1
ATOM 852 O O . ASP A 1 104 ? 6.030 -1.828 9.561 1.00 94.06 104 ASP A O 1
ATOM 856 N N . PHE A 1 105 ? 4.352 -0.445 10.149 1.00 94.69 105 PHE A N 1
ATOM 857 C CA . PHE A 1 105 ? 3.382 -0.961 9.184 1.00 94.69 105 PHE A CA 1
ATOM 858 C C . PHE A 1 105 ? 2.790 0.138 8.307 1.00 94.69 105 PHE A C 1
ATOM 860 O O . PHE A 1 105 ? 2.120 1.058 8.783 1.00 94.69 105 PHE A O 1
ATOM 867 N N . ILE A 1 106 ? 2.979 -0.007 6.993 1.00 95.75 106 ILE A N 1
ATOM 868 C CA . ILE A 1 106 ? 2.474 0.935 5.989 1.00 95.75 106 ILE A CA 1
ATOM 869 C C . ILE A 1 106 ? 1.539 0.216 5.023 1.00 95.75 106 ILE A C 1
ATOM 871 O O . ILE A 1 106 ? 1.905 -0.791 4.419 1.00 95.75 106 ILE A O 1
ATOM 875 N N . TYR A 1 107 ? 0.337 0.757 4.854 1.00 94.50 107 TYR A N 1
ATOM 876 C CA . TYR A 1 107 ? -0.624 0.324 3.849 1.00 94.50 107 TYR A CA 1
ATOM 877 C C . TYR A 1 107 ? -0.315 0.974 2.497 1.00 94.50 107 TYR A C 1
ATOM 879 O O . TYR A 1 107 ? -0.084 2.185 2.409 1.00 94.50 107 TYR A O 1
ATOM 887 N N . PHE A 1 108 ? -0.363 0.172 1.440 1.00 95.38 108 PHE A N 1
ATOM 888 C CA . PHE A 1 108 ? -0.182 0.608 0.068 1.00 95.38 108 PHE A CA 1
ATOM 889 C C . PHE A 1 108 ? -1.351 0.172 -0.802 1.00 95.38 108 PHE A C 1
ATOM 891 O O . PHE A 1 108 ? -1.761 -0.988 -0.781 1.00 95.38 108 PHE A O 1
ATOM 898 N N . ARG A 1 109 ? -1.805 1.110 -1.634 1.00 94.25 109 ARG A N 1
ATOM 899 C CA . ARG A 1 109 ? -2.564 0.835 -2.847 1.00 94.25 109 ARG A CA 1
ATOM 900 C C . ARG A 1 109 ? -1.740 1.203 -4.067 1.00 94.25 109 ARG A C 1
ATOM 902 O O . ARG A 1 109 ? -1.344 2.358 -4.218 1.00 94.25 109 ARG A O 1
ATOM 909 N N . CYS A 1 110 ? -1.547 0.264 -4.976 1.00 95.19 110 CYS A N 1
ATOM 910 C CA . CYS A 1 110 ? -0.652 0.429 -6.113 1.00 95.19 110 CYS A CA 1
ATOM 911 C C . CYS A 1 110 ? -1.384 0.252 -7.442 1.00 95.19 110 CYS A C 1
ATOM 913 O O . CYS A 1 110 ? -2.046 -0.752 -7.678 1.00 95.19 110 CYS A O 1
ATOM 915 N N . LEU A 1 111 ? -1.244 1.231 -8.332 1.00 94.31 111 LEU A N 1
ATOM 916 C CA . LEU A 1 111 ? -1.906 1.254 -9.633 1.00 94.31 111 LEU A CA 1
ATOM 917 C C . LEU A 1 111 ? -0.870 1.453 -10.736 1.00 94.31 111 LEU A C 1
ATOM 919 O O . LEU A 1 111 ? -0.035 2.354 -10.664 1.00 94.31 111 LEU A O 1
ATOM 923 N N . SER A 1 112 ? -0.949 0.632 -11.772 1.00 94.50 112 SER A N 1
ATOM 924 C CA . SER A 1 112 ? -0.108 0.728 -12.961 1.00 94.50 112 SER A CA 1
ATOM 925 C C . SER A 1 112 ? -0.833 0.080 -14.141 1.00 94.50 112 SER A C 1
ATOM 927 O O . SER A 1 112 ? -1.607 -0.853 -13.917 1.00 94.50 112 SER A O 1
ATOM 929 N N . PRO A 1 113 ? -0.606 0.546 -15.382 1.00 93.62 113 PRO A N 1
ATOM 930 C CA . PRO A 1 113 ? -1.133 -0.116 -16.575 1.00 93.62 113 PRO A CA 1
ATOM 931 C C . PRO A 1 113 ? -0.629 -1.562 -16.745 1.00 93.62 113 PRO A C 1
ATOM 933 O O . PRO A 1 113 ? -1.296 -2.345 -17.412 1.00 93.62 113 PRO A O 1
ATOM 936 N N . ASP A 1 114 ? 0.497 -1.928 -16.124 1.00 93.31 114 ASP A N 1
ATOM 937 C CA . ASP A 1 114 ? 1.056 -3.290 -16.167 1.00 93.31 114 ASP A CA 1
ATOM 938 C C . ASP A 1 114 ? 0.344 -4.274 -15.223 1.00 93.31 114 ASP A C 1
ATOM 940 O O . ASP A 1 114 ? 0.581 -5.482 -15.275 1.00 93.31 114 ASP A O 1
ATOM 944 N N . ILE A 1 115 ? -0.497 -3.770 -14.318 1.00 93.38 115 ILE A N 1
ATOM 945 C CA . ILE A 1 115 ? -1.230 -4.594 -13.359 1.00 93.38 115 ILE A CA 1
ATOM 946 C C . ILE A 1 115 ? -2.521 -5.074 -14.035 1.00 93.38 115 ILE A C 1
ATOM 948 O O . ILE A 1 115 ? -3.274 -4.250 -14.562 1.00 93.38 115 ILE A O 1
ATOM 952 N N . PRO A 1 116 ? -2.829 -6.385 -14.000 1.00 91.19 116 PRO A N 1
ATOM 953 C CA . PRO A 1 116 ? -4.122 -6.883 -14.452 1.00 91.19 116 PRO A CA 1
ATOM 954 C C . PRO A 1 116 ? -5.283 -6.188 -13.724 1.00 91.19 116 PRO A C 1
ATOM 956 O O . PRO A 1 116 ? -5.105 -5.755 -12.585 1.00 91.19 116 PRO A O 1
ATOM 959 N N . PRO A 1 117 ? -6.491 -6.123 -14.314 1.00 84.25 117 PRO A N 1
ATOM 960 C CA . PRO A 1 117 ? -7.652 -5.553 -13.640 1.00 84.25 117 PRO A CA 1
ATOM 961 C C . PRO A 1 117 ? 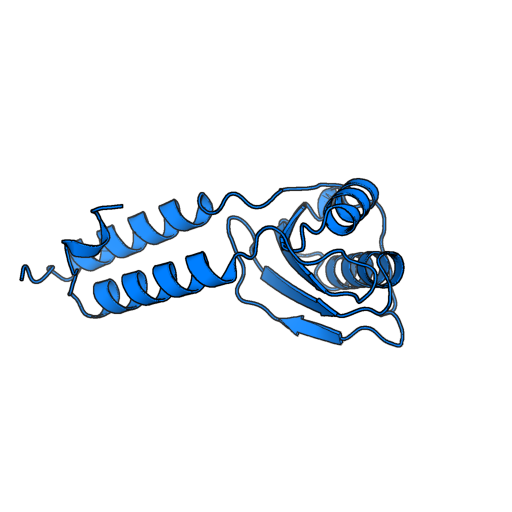-7.785 -6.077 -12.199 1.00 84.25 117 PRO A C 1
ATOM 963 O O . PRO A 1 117 ? -7.683 -7.295 -11.990 1.00 84.25 117 PRO A O 1
ATOM 966 N N . PRO A 1 118 ? -7.948 -5.180 -11.209 1.00 75.38 118 PRO A N 1
ATOM 967 C CA . PRO A 1 118 ? -7.884 -5.557 -9.808 1.00 75.38 118 PRO A CA 1
ATOM 968 C C . PRO A 1 118 ? -8.985 -6.559 -9.483 1.00 75.38 118 PRO A C 1
ATOM 970 O O . PRO A 1 118 ? -10.146 -6.362 -9.837 1.00 75.38 118 PRO A O 1
ATOM 973 N N . ARG A 1 119 ? -8.608 -7.657 -8.823 1.00 65.44 119 ARG A N 1
ATOM 974 C CA . ARG A 1 119 ? -9.555 -8.724 -8.453 1.00 65.44 119 ARG A CA 1
ATOM 975 C C . ARG A 1 119 ? -10.305 -8.427 -7.160 1.00 65.44 119 ARG A C 1
ATOM 977 O O . ARG A 1 119 ? -11.387 -8.957 -6.957 1.00 65.44 119 ARG A O 1
ATOM 984 N N . ILE A 1 120 ? -9.684 -7.645 -6.282 1.00 65.88 120 ILE A N 1
ATOM 985 C CA . ILE A 1 120 ? -10.187 -7.251 -4.967 1.00 65.88 120 ILE A CA 1
ATOM 986 C C . ILE A 1 120 ? -9.705 -5.813 -4.749 1.00 65.88 120 ILE A C 1
ATOM 988 O O . ILE A 1 120 ? -8.513 -5.548 -4.932 1.00 65.88 120 ILE A O 1
ATOM 992 N N . SER A 1 121 ? -10.616 -4.906 -4.398 1.00 67.06 121 SER A N 1
ATOM 993 C CA . SER A 1 121 ? -10.305 -3.554 -3.924 1.00 67.06 121 SER A CA 1
ATOM 994 C C . SER A 1 121 ? -10.970 -3.361 -2.571 1.00 67.06 121 SER A C 1
ATOM 996 O O . SER A 1 121 ? -12.135 -3.703 -2.413 1.00 67.06 121 SER A O 1
ATOM 998 N N . VAL A 1 122 ? -10.253 -2.762 -1.625 1.00 71.88 122 VAL A N 1
ATOM 999 C CA . VAL A 1 122 ? -10.765 -2.451 -0.274 1.00 71.88 122 VAL A CA 1
ATOM 1000 C C . VAL A 1 122 ? -11.835 -1.339 -0.289 1.00 71.88 122 VAL A C 1
ATOM 1002 O O . VAL A 1 122 ? -12.365 -0.964 0.748 1.00 71.88 122 VAL A O 1
ATOM 1005 N N . ASP A 1 123 ? -12.149 -0.763 -1.453 1.00 72.50 123 ASP A N 1
ATOM 1006 C CA . ASP A 1 123 ? -13.039 0.400 -1.574 1.00 72.50 123 ASP A CA 1
ATOM 1007 C C . ASP A 1 123 ? -14.475 0.164 -1.101 1.00 72.50 123 ASP A C 1
ATOM 1009 O O . ASP A 1 123 ? -15.043 1.042 -0.451 1.00 72.50 123 ASP A O 1
ATOM 1013 N N . GLU A 1 124 ? -15.058 -0.990 -1.423 1.00 68.94 124 GLU A N 1
ATOM 1014 C CA . GLU A 1 124 ? -16.439 -1.314 -1.040 1.00 68.94 124 GLU A CA 1
ATOM 1015 C C . GLU A 1 124 ? -16.539 -1.509 0.477 1.00 68.94 124 GLU A C 1
ATOM 1017 O O . GLU A 1 124 ? -17.365 -0.870 1.130 1.00 68.94 124 GLU A O 1
ATOM 1022 N N . ASP A 1 125 ? -15.597 -2.257 1.050 1.00 71.38 125 ASP A N 1
ATOM 1023 C CA . ASP A 1 125 ? -15.522 -2.495 2.491 1.00 71.38 125 ASP A CA 1
ATOM 1024 C C . ASP A 1 125 ? -15.224 -1.205 3.284 1.00 71.38 125 ASP A C 1
ATOM 1026 O O . ASP A 1 125 ? -15.770 -0.971 4.364 1.00 71.38 125 ASP A O 1
ATOM 1030 N N . LEU A 1 126 ? -14.389 -0.310 2.735 1.00 71.25 126 LEU A N 1
ATOM 1031 C CA . LEU A 1 126 ? -14.139 1.022 3.299 1.00 71.25 126 LEU A CA 1
ATOM 1032 C C . LEU A 1 126 ? -15.404 1.880 3.319 1.00 71.25 126 LEU A C 1
ATOM 1034 O O . LEU A 1 126 ? -15.624 2.630 4.275 1.00 71.25 126 LEU A O 1
ATOM 1038 N N . ALA A 1 127 ? -16.196 1.842 2.250 1.00 74.12 127 ALA A N 1
ATOM 1039 C CA . ALA A 1 127 ? -17.418 2.626 2.150 1.00 74.12 127 ALA A CA 1
ATOM 1040 C C . ALA A 1 127 ? -18.461 2.143 3.165 1.00 74.12 127 ALA A C 1
ATOM 1042 O O . ALA A 1 127 ? -19.038 2.963 3.884 1.00 74.12 127 ALA A O 1
ATOM 1043 N N . GLU A 1 128 ? -18.639 0.827 3.273 1.00 73.88 128 GLU A N 1
ATOM 1044 C CA . GLU A 1 128 ? -19.534 0.204 4.245 1.00 73.88 128 GLU A CA 1
ATOM 1045 C C . GLU A 1 128 ? -19.108 0.510 5.686 1.00 73.88 128 GLU A C 1
ATOM 1047 O O . GLU A 1 128 ? -19.914 0.999 6.481 1.00 73.88 128 GLU A O 1
ATOM 1052 N N . TYR A 1 129 ? -17.821 0.357 6.008 1.00 74.12 129 TYR A N 1
ATOM 1053 C CA . TYR A 1 129 ? -17.304 0.703 7.331 1.00 74.12 129 TYR A CA 1
ATOM 1054 C C . TYR A 1 129 ? -17.548 2.168 7.696 1.00 74.12 129 TYR A C 1
ATOM 1056 O O . TYR A 1 129 ? -18.047 2.463 8.782 1.00 74.12 129 TYR A O 1
ATOM 1064 N N . ASN A 1 130 ? -17.194 3.102 6.808 1.00 75.00 130 ASN A N 1
ATOM 1065 C CA . ASN A 1 130 ? -17.349 4.527 7.097 1.00 75.00 130 ASN A CA 1
ATOM 1066 C C . ASN A 1 130 ? -18.819 4.893 7.330 1.00 75.00 130 ASN A C 1
ATOM 1068 O O . ASN A 1 130 ? -19.109 5.713 8.203 1.00 75.00 130 ASN A O 1
ATOM 1072 N N . MET A 1 131 ? -19.738 4.254 6.601 1.00 76.25 131 MET A N 1
ATOM 1073 C CA . MET A 1 131 ? -21.172 4.409 6.811 1.00 76.25 131 MET A CA 1
ATOM 1074 C C . MET A 1 131 ? -21.593 3.920 8.205 1.00 76.25 131 MET A C 1
ATOM 1076 O O . MET A 1 131 ? -22.262 4.662 8.924 1.00 76.25 131 MET A O 1
ATOM 1080 N N . ILE A 1 132 ? -21.176 2.720 8.621 1.00 73.88 132 ILE A N 1
ATOM 1081 C CA . ILE A 1 132 ? -21.506 2.164 9.946 1.00 73.88 132 ILE A CA 1
ATOM 1082 C C . ILE A 1 132 ? -20.911 3.035 11.064 1.00 73.88 132 ILE A C 1
ATOM 1084 O O . ILE A 1 132 ? -21.594 3.377 12.030 1.00 73.88 132 ILE A O 1
ATOM 1088 N N . LEU A 1 133 ? -19.658 3.468 10.916 1.00 76.06 133 LEU A N 1
ATOM 1089 C CA . LEU A 1 133 ? -18.978 4.334 11.880 1.00 76.06 133 LEU A CA 1
ATOM 1090 C C . LEU A 1 133 ? -19.703 5.678 12.054 1.00 76.06 133 LEU A C 1
ATOM 1092 O O . LEU A 1 133 ? -19.850 6.178 13.171 1.00 76.06 133 LEU A O 1
ATOM 1096 N N . GLU A 1 134 ? -20.162 6.281 10.956 1.00 78.19 134 GLU A N 1
ATOM 1097 C CA . GLU A 1 134 ? -20.913 7.537 10.987 1.00 78.19 134 GLU A CA 1
ATOM 1098 C C . GLU A 1 134 ? -22.267 7.373 11.688 1.00 78.19 134 GLU A C 1
ATOM 1100 O O . GLU A 1 134 ? -22.666 8.250 12.459 1.00 78.19 134 GLU A O 1
ATOM 1105 N N . GLN A 1 135 ? -22.952 6.249 11.469 1.00 73.75 135 GLN A N 1
ATOM 1106 C CA . GLN A 1 135 ? -24.196 5.921 12.164 1.00 73.75 135 GLN A CA 1
ATOM 1107 C C . GLN A 1 135 ? -23.964 5.804 13.679 1.00 73.75 135 GLN A C 1
ATOM 1109 O O . GLN A 1 135 ? -24.624 6.500 14.458 1.00 73.75 135 GLN A O 1
ATOM 1114 N N . VAL A 1 136 ? -22.952 5.038 14.096 1.00 72.56 136 VAL A N 1
ATOM 1115 C CA . VAL A 1 136 ? -22.606 4.834 15.513 1.00 72.56 136 VAL A CA 1
ATOM 1116 C C . VAL A 1 136 ? -22.252 6.145 16.204 1.00 72.56 136 VAL A C 1
ATOM 1118 O O . VAL A 1 136 ? -22.765 6.436 17.284 1.00 72.56 136 VAL A O 1
ATOM 1121 N N . ARG A 1 137 ? -21.456 6.999 15.554 1.00 70.81 137 ARG A N 1
ATOM 1122 C CA . ARG A 1 137 ? -21.119 8.339 16.068 1.00 70.81 137 ARG A CA 1
ATOM 1123 C C . ARG A 1 137 ? -22.331 9.252 16.220 1.00 70.81 137 ARG A C 1
ATOM 1125 O O . ARG A 1 137 ? -22.311 10.163 17.044 1.00 70.81 137 ARG A O 1
ATOM 1132 N N . ARG A 1 138 ? -23.384 9.025 15.435 1.00 75.44 138 ARG A N 1
ATOM 1133 C CA . ARG A 1 138 ? -24.666 9.734 15.535 1.00 75.44 138 ARG A CA 1
ATOM 1134 C C . ARG A 1 138 ? -25.622 9.111 16.560 1.00 75.44 138 ARG A C 1
ATOM 1136 O O . ARG A 1 138 ? -26.703 9.659 16.761 1.00 75.44 138 ARG A O 1
ATOM 1143 N N . GLY A 1 139 ? -25.236 8.015 17.219 1.00 65.00 139 GLY A N 1
ATOM 1144 C CA . GLY A 1 139 ? -26.057 7.304 18.205 1.00 65.00 139 GLY A CA 1
ATOM 1145 C C . GLY A 1 139 ? -27.157 6.433 17.588 1.00 65.00 139 GLY A C 1
ATOM 1146 O O . GLY A 1 139 ? -28.127 6.108 18.272 1.00 65.00 139 GLY A O 1
ATOM 1147 N N . TYR A 1 140 ? -27.018 6.083 16.306 1.00 66.81 140 TYR A N 1
ATOM 1148 C CA . TYR A 1 140 ? -27.962 5.286 15.524 1.00 66.81 140 TYR A CA 1
ATOM 1149 C C . TYR A 1 140 ? -27.272 4.021 15.001 1.00 66.81 140 TYR A C 1
ATOM 1151 O O . TYR A 1 140 ? -26.139 4.091 14.545 1.00 66.81 140 TYR A O 1
ATOM 1159 N N . ILE A 1 141 ? -27.950 2.876 15.026 1.00 59.84 141 ILE A N 1
ATOM 1160 C CA . ILE A 1 141 ? -27.528 1.678 14.290 1.00 59.84 141 ILE A C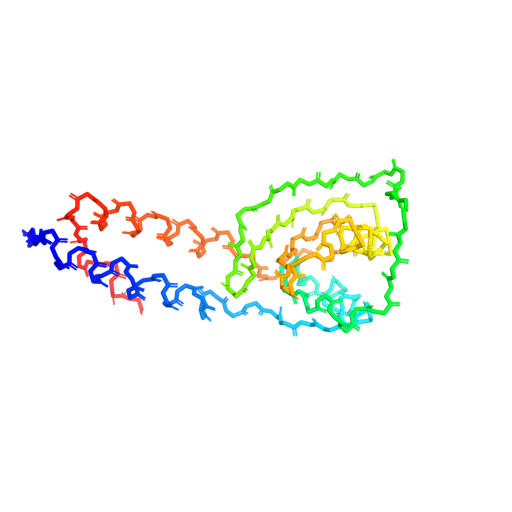A 1
ATOM 1161 C C . ILE A 1 141 ? -28.748 1.181 13.514 1.00 59.84 141 ILE A C 1
ATOM 1163 O O . ILE A 1 141 ? -29.819 0.993 14.098 1.00 59.84 141 ILE A O 1
ATOM 1167 N N . ASP A 1 142 ? -28.612 1.016 12.196 1.00 57.94 142 ASP A N 1
ATOM 1168 C CA . ASP A 1 142 ? -29.607 0.297 11.400 1.00 57.94 142 ASP A CA 1
ATOM 1169 C C . ASP A 1 142 ? -29.333 -1.206 11.504 1.00 57.94 142 ASP A C 1
ATOM 1171 O O . ASP A 1 142 ? -28.400 -1.717 10.884 1.00 57.94 142 ASP A O 1
ATOM 1175 N N . ASP A 1 143 ? -30.150 -1.922 12.278 1.00 53.53 143 ASP A N 1
ATOM 1176 C CA . ASP A 1 143 ? -30.004 -3.370 12.493 1.00 53.53 143 ASP A CA 1
ATOM 1177 C C . ASP A 1 143 ? -30.097 -4.197 11.189 1.00 53.53 143 ASP A C 1
ATOM 1179 O O . ASP A 1 143 ? -29.750 -5.374 11.178 1.00 53.53 143 ASP A O 1
ATOM 1183 N N . ARG A 1 144 ? -30.526 -3.602 10.066 1.00 51.94 144 ARG A N 1
ATOM 1184 C CA . ARG A 1 144 ? -30.623 -4.273 8.756 1.00 51.94 144 ARG A CA 1
ATOM 1185 C C . ARG A 1 144 ? -29.279 -4.492 8.055 1.00 51.94 144 ARG A C 1
ATOM 1187 O O . ARG A 1 144 ? -29.252 -5.170 7.035 1.00 51.94 144 ARG A O 1
ATOM 1194 N N . LEU A 1 145 ? -28.190 -3.906 8.557 1.00 48.47 145 LEU A N 1
ATOM 1195 C CA . LEU A 1 145 ? -26.837 -4.093 8.012 1.00 48.47 145 LEU A CA 1
ATOM 1196 C C . LEU A 1 145 ? -26.154 -5.382 8.506 1.00 48.47 145 LEU A C 1
ATOM 1198 O O . LEU A 1 145 ? -25.098 -5.733 7.998 1.00 48.47 145 LEU A O 1
ATOM 1202 N N . TYR A 1 146 ? -26.751 -6.100 9.464 1.00 43.84 146 TYR A N 1
ATOM 1203 C CA . TYR A 1 146 ? -26.199 -7.344 10.024 1.00 43.84 146 TYR A CA 1
ATOM 1204 C C . TYR A 1 146 ? -26.719 -8.625 9.347 1.00 43.84 146 TYR A C 1
ATOM 1206 O O . TYR A 1 146 ? -26.296 -9.715 9.725 1.00 43.84 146 TYR A O 1
ATOM 1214 N N . ASP A 1 147 ? -27.615 -8.507 8.361 1.00 38.22 147 ASP A N 1
ATOM 1215 C CA . ASP A 1 147 ? -28.201 -9.634 7.617 1.00 38.22 147 ASP A CA 1
ATOM 1216 C C . ASP A 1 147 ? -27.442 -9.915 6.296 1.00 38.22 147 ASP A C 1
ATOM 1218 O O . ASP A 1 147 ? -28.054 -9.981 5.224 1.00 38.22 147 ASP A O 1
ATOM 1222 N N . VAL A 1 148 ? -26.110 -10.066 6.353 1.00 38.06 148 VAL A N 1
ATOM 1223 C CA . VAL A 1 148 ? -25.277 -10.512 5.211 1.00 38.06 148 VAL A CA 1
ATOM 1224 C C . VAL A 1 148 ? -24.549 -11.810 5.536 1.00 38.06 148 VAL A C 1
ATOM 1226 O O . VAL A 1 148 ? -23.856 -11.861 6.577 1.00 38.06 148 VAL A O 1
#

Sequence (148 aa):
MPYLSPDEARRYELELVEMVKVYPSIPYIKKADEARELLRHGRIDFIVATEYWDHKVSTPPPFTIIRRATAWGRAEIGFIIRGRSIEELIDAIGYVITSNSQFDFIYFRCLSPDIPPPRISVDEDLAEYNMILEQVRRGYIDDRLYDV

Secondary structure (DSSP, 8-state):
-PBPPHHHHHHHHHHHHHHHTTSS---EE-SHHHHHHHHHTTB-EEEEEGGG-----SS--TT-EEEEE---TT-SEEEEEE-SSHHHHHHHHHHHHHHTTT-SEEEEEEE-TTSPSPSB-THHHHHHHHHHHHHHHTTB--GGGG--